Protein AF-A0A4U9DDG1-F1 (afdb_monomer_lite)

Secondary structure (DSSP, 8-state):
------HHHHHHHHTTTTTS-HHHHHHHHHHHT-HHHHHHHHHHHHH-TT--HHHHHHHTTTSSS-HHHHHHTT-HHHHHHHHH-HHHHHHHHHHHHH-HHHHHHHHHHHHHHHTSPP-

pLDDT: mean 91.03, std 8.21, range [47.84, 96.0]

Organism: Raoultella terrigena (NCBI:txid577)

Radius of gyration: 14.83 Å; chains: 1; bounding box: 36×36×41 Å

Foldseek 3Di:
DQDDDDLVLLLVLCLVVLPPDPVLSVLLLVQLLVLVLLLVLLVVCVVCVVDAAPRQLVVCVPPPGDNSSSRCSNPNVVSVVCNVCVVSSNSSNSCCVRPVPSNVVSSVVSVVVVPDDDD

Structure (mmCIF, N/CA/C/O backbone):
data_AF-A0A4U9DDG1-F1
#
_entry.id   AF-A0A4U9DDG1-F1
#
loop_
_atom_site.group_PDB
_atom_site.id
_atom_site.type_symbol
_atom_site.label_atom_id
_atom_site.label_alt_id
_atom_site.label_comp_id
_atom_site.label_asym_id
_atom_site.label_entity_id
_atom_site.label_seq_id
_atom_site.pdbx_PDB_ins_code
_atom_site.Cartn_x
_atom_site.Cartn_y
_atom_site.Cartn_z
_atom_site.occupancy
_atom_site.B_iso_or_equiv
_atom_site.auth_seq_id
_atom_site.auth_comp_id
_atom_site.auth_asym_id
_atom_site.auth_atom_id
_atom_site.pdbx_PDB_model_num
ATOM 1 N N . MET A 1 1 ? 20.341 11.044 -10.210 1.00 48.69 1 MET A N 1
ATOM 2 C CA . MET A 1 1 ? 20.148 9.864 -11.077 1.00 48.69 1 MET A CA 1
ATOM 3 C C . MET A 1 1 ? 18.718 9.416 -10.855 1.00 48.69 1 MET A C 1
ATOM 5 O O . MET A 1 1 ? 18.370 9.194 -9.706 1.00 48.69 1 MET A O 1
ATOM 9 N N . THR A 1 2 ? 17.871 9.405 -11.880 1.00 59.38 2 THR A N 1
ATOM 10 C CA . THR A 1 2 ? 16.509 8.865 -11.772 1.00 59.38 2 THR A CA 1
ATOM 11 C C . THR A 1 2 ? 16.607 7.345 -11.741 1.00 59.38 2 THR A C 1
ATOM 13 O O . THR A 1 2 ? 17.048 6.734 -12.715 1.00 59.38 2 THR A O 1
ATOM 16 N N . THR A 1 3 ? 16.275 6.735 -10.602 1.00 79.00 3 THR A N 1
ATOM 17 C CA . THR A 1 3 ? 16.199 5.275 -10.487 1.00 79.00 3 THR A CA 1
ATOM 18 C C . THR A 1 3 ? 15.191 4.771 -11.513 1.00 79.00 3 THR A C 1
A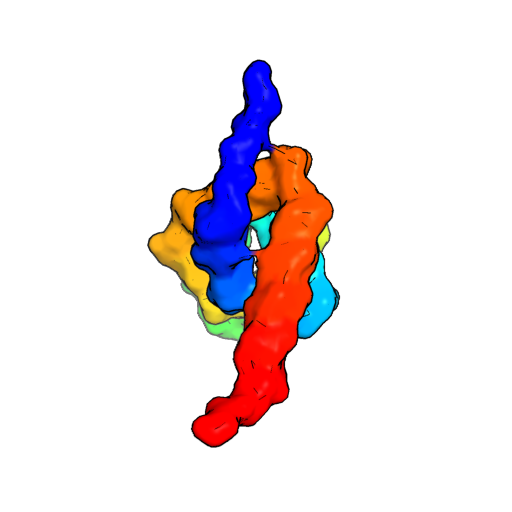TOM 20 O O . THR A 1 3 ? 14.052 5.223 -11.527 1.00 79.00 3 THR A O 1
ATOM 23 N N . THR A 1 4 ? 15.638 3.896 -12.414 1.00 90.12 4 THR A N 1
ATOM 24 C CA . THR A 1 4 ? 14.780 3.267 -13.422 1.00 90.12 4 THR A CA 1
ATOM 25 C C . THR A 1 4 ? 14.691 1.780 -13.111 1.00 90.12 4 THR A C 1
ATOM 27 O O . THR A 1 4 ? 15.693 1.066 -13.151 1.00 90.12 4 THR A O 1
ATOM 30 N N . TYR A 1 5 ? 13.493 1.326 -12.780 1.00 93.94 5 TYR A N 1
ATOM 31 C CA . TYR A 1 5 ? 13.129 -0.050 -12.508 1.00 93.94 5 TYR A CA 1
ATOM 32 C C . TYR A 1 5 ? 12.799 -0.791 -13.798 1.00 93.94 5 TYR A C 1
ATOM 34 O O . TYR A 1 5 ? 12.207 -0.258 -14.741 1.00 93.94 5 TYR A O 1
ATOM 42 N N . THR A 1 6 ? 13.178 -2.063 -13.834 1.00 94.88 6 THR A N 1
ATOM 43 C CA . THR A 1 6 ? 12.835 -2.948 -14.943 1.00 94.88 6 THR A CA 1
ATOM 44 C C . THR A 1 6 ? 11.365 -3.343 -14.885 1.00 94.88 6 THR A C 1
ATOM 46 O O . THR A 1 6 ? 10.763 -3.447 -13.816 1.00 94.88 6 THR A O 1
ATOM 49 N N . ARG A 1 7 ? 10.801 -3.673 -16.049 1.00 93.50 7 ARG A N 1
ATOM 50 C CA . ARG A 1 7 ? 9.427 -4.175 -16.160 1.00 93.50 7 ARG A CA 1
ATOM 51 C C . ARG A 1 7 ? 9.139 -5.344 -15.214 1.00 93.50 7 ARG A C 1
ATOM 53 O O . ARG A 1 7 ? 8.090 -5.365 -14.592 1.00 93.50 7 ARG A O 1
ATOM 60 N N . ALA A 1 8 ? 10.069 -6.293 -15.096 1.00 93.31 8 ALA A N 1
ATOM 61 C CA . ALA A 1 8 ? 9.898 -7.467 -14.244 1.00 93.31 8 ALA A CA 1
ATOM 62 C C . ALA A 1 8 ? 9.833 -7.105 -12.750 1.00 93.31 8 ALA A C 1
ATOM 64 O O . ALA A 1 8 ? 9.051 -7.704 -12.017 1.00 93.31 8 ALA A O 1
ATOM 65 N N . GLN A 1 9 ? 10.611 -6.108 -12.308 1.00 94.44 9 GLN A N 1
ATOM 66 C CA . GLN A 1 9 ? 10.550 -5.606 -10.930 1.00 94.44 9 GLN A CA 1
ATOM 67 C C . GLN A 1 9 ? 9.200 -4.953 -10.645 1.00 94.44 9 GLN A C 1
ATOM 69 O O . GLN A 1 9 ? 8.550 -5.289 -9.659 1.00 94.44 9 GLN A O 1
ATOM 74 N N . ILE A 1 10 ? 8.746 -4.082 -11.550 1.00 96.00 10 ILE A N 1
ATOM 75 C CA . ILE A 1 10 ? 7.440 -3.436 -11.425 1.00 96.00 10 ILE A CA 1
ATOM 76 C C . ILE A 1 10 ? 6.325 -4.491 -11.443 1.00 96.00 10 ILE A C 1
ATOM 78 O O . ILE A 1 10 ? 5.482 -4.496 -10.554 1.00 96.00 10 ILE A O 1
ATOM 82 N N . ASP A 1 11 ? 6.345 -5.441 -12.382 1.00 94.88 11 ASP A N 1
ATOM 83 C CA . ASP A 1 11 ? 5.362 -6.529 -12.442 1.00 94.88 11 ASP A CA 1
ATOM 84 C C . ASP A 1 11 ? 5.313 -7.314 -11.113 1.00 94.88 11 ASP A C 1
ATOM 86 O O . ASP A 1 11 ? 4.226 -7.613 -10.620 1.00 94.88 11 ASP A O 1
ATOM 90 N N . GLN A 1 12 ? 6.465 -7.592 -10.491 1.00 94.56 12 GLN A N 1
ATOM 91 C CA . GLN A 1 12 ? 6.541 -8.289 -9.204 1.00 94.56 12 GLN A CA 1
ATOM 92 C C . GLN A 1 12 ? 5.930 -7.482 -8.051 1.00 94.56 12 GLN A C 1
ATOM 94 O O . GLN A 1 12 ? 5.223 -8.050 -7.218 1.00 94.56 12 GLN A O 1
ATOM 99 N N . TRP A 1 13 ? 6.189 -6.175 -7.978 1.00 94.88 13 TRP A N 1
ATOM 100 C CA . TRP A 1 13 ? 5.646 -5.329 -6.910 1.00 94.88 13 TRP A CA 1
ATOM 101 C C . TRP A 1 13 ? 4.161 -5.045 -7.088 1.00 94.88 13 TRP A C 1
ATOM 103 O O . TRP A 1 13 ? 3.426 -4.944 -6.111 1.00 94.88 13 TRP A O 1
ATOM 113 N N . VAL A 1 14 ? 3.697 -4.959 -8.327 1.00 94.81 14 VAL A N 1
ATOM 114 C CA . VAL A 1 14 ? 2.298 -4.671 -8.629 1.00 94.81 14 VAL A CA 1
ATOM 115 C C . VAL A 1 14 ? 1.431 -5.934 -8.539 1.00 94.81 14 VAL A C 1
ATOM 117 O O . VAL A 1 14 ? 0.243 -5.833 -8.244 1.00 94.81 14 VAL A O 1
ATOM 120 N N . ALA A 1 15 ? 1.999 -7.132 -8.718 1.00 93.56 15 ALA A N 1
ATOM 121 C CA . ALA A 1 15 ? 1.272 -8.408 -8.699 1.00 93.56 15 ALA A CA 1
ATOM 122 C C . ALA A 1 15 ? 0.270 -8.600 -7.542 1.00 93.56 15 ALA A C 1
ATOM 124 O O . ALA A 1 15 ? -0.867 -8.980 -7.837 1.00 93.56 15 ALA A O 1
ATOM 125 N N . PRO A 1 16 ? 0.599 -8.309 -6.267 1.00 91.88 16 PRO A N 1
ATOM 126 C CA . PRO A 1 16 ? -0.330 -8.518 -5.153 1.00 91.88 16 PRO A CA 1
ATOM 127 C C . PRO A 1 16 ? -1.575 -7.623 -5.213 1.00 91.88 16 PRO A C 1
ATOM 129 O O . PRO A 1 16 ? -2.628 -7.992 -4.701 1.00 91.88 16 PRO A O 1
ATOM 132 N N . VAL A 1 17 ? -1.458 -6.451 -5.843 1.00 92.62 17 VAL A N 1
ATOM 133 C CA . VAL A 1 17 ? -2.496 -5.406 -5.875 1.00 92.62 17 VAL A CA 1
ATOM 134 C C . VAL A 1 17 ? -3.127 -5.246 -7.257 1.00 92.62 17 VAL A C 1
ATOM 136 O O . VAL A 1 17 ? -4.131 -4.556 -7.405 1.00 92.62 17 VAL A O 1
ATOM 139 N N . ALA A 1 18 ? -2.578 -5.905 -8.280 1.00 93.25 18 ALA A N 1
ATOM 140 C CA . ALA A 1 18 ? -3.009 -5.758 -9.664 1.00 93.25 18 ALA A CA 1
ATOM 141 C C . ALA A 1 18 ? -4.484 -6.113 -9.864 1.00 93.25 18 ALA A C 1
ATOM 143 O O . ALA A 1 18 ? -5.149 -5.500 -10.689 1.00 93.25 18 ALA A O 1
ATOM 144 N N . LEU A 1 19 ? -5.012 -7.080 -9.112 1.00 92.31 19 LEU A N 1
ATOM 145 C CA . LEU A 1 19 ? -6.404 -7.523 -9.229 1.00 92.31 19 LEU A CA 1
ATOM 146 C C . LEU A 1 19 ? -7.380 -6.716 -8.366 1.00 92.31 19 LEU A C 1
ATOM 148 O O . LEU A 1 19 ? -8.579 -6.986 -8.391 1.00 92.31 19 LEU A O 1
ATOM 152 N N . TYR A 1 20 ? -6.896 -5.729 -7.610 1.00 92.31 20 TYR A N 1
ATOM 153 C CA . TYR A 1 20 ? -7.773 -4.868 -6.830 1.00 92.31 20 TYR A CA 1
ATOM 154 C C . TYR A 1 20 ? -8.570 -3.923 -7.731 1.00 92.31 20 TYR A C 1
ATOM 156 O O . TYR A 1 20 ? -8.075 -3.529 -8.790 1.00 92.31 20 TYR A O 1
ATOM 164 N N . PRO A 1 21 ? -9.786 -3.528 -7.315 1.00 91.69 21 PRO A N 1
ATOM 165 C CA . PRO A 1 21 ? -10.544 -2.467 -7.970 1.00 91.69 21 PRO A CA 1
ATOM 166 C C . PRO A 1 21 ? -9.726 -1.175 -8.104 1.00 91.69 21 PRO A C 1
ATOM 168 O O . PRO A 1 21 ? -8.896 -0.880 -7.246 1.00 91.69 21 PRO A O 1
ATOM 171 N N . ASP A 1 22 ? -9.977 -0.383 -9.149 1.00 90.25 22 ASP A N 1
ATOM 172 C CA . ASP A 1 22 ? -9.197 0.831 -9.448 1.00 90.25 22 ASP A CA 1
ATOM 173 C C . ASP A 1 22 ? -9.134 1.819 -8.283 1.00 90.25 22 ASP A C 1
ATOM 175 O O . ASP A 1 22 ? -8.071 2.353 -7.980 1.00 90.25 22 ASP A O 1
ATOM 179 N N . ASN A 1 23 ? -10.252 2.011 -7.581 1.00 89.88 23 ASN A N 1
ATOM 180 C CA . ASN A 1 23 ? -10.312 2.894 -6.420 1.00 89.88 23 ASN A CA 1
ATOM 181 C C . ASN A 1 23 ? -9.390 2.427 -5.281 1.00 89.88 23 ASN A C 1
ATOM 183 O O . ASN A 1 23 ? -8.701 3.254 -4.688 1.00 89.88 23 ASN A O 1
ATOM 187 N N . LEU A 1 24 ? -9.358 1.123 -4.986 1.00 91.88 24 LEU A N 1
ATOM 188 C CA . LEU A 1 24 ? -8.500 0.557 -3.945 1.00 91.88 24 LEU A CA 1
ATOM 189 C C . LEU A 1 24 ? -7.035 0.560 -4.384 1.00 91.88 24 LEU A C 1
ATOM 191 O O . LEU A 1 24 ? -6.162 0.946 -3.614 1.00 91.88 24 LEU A O 1
ATOM 195 N N . LEU A 1 25 ? -6.767 0.186 -5.634 1.00 93.44 25 LEU A N 1
ATOM 196 C CA . LEU A 1 25 ? -5.425 0.207 -6.204 1.00 93.44 25 LEU A CA 1
ATOM 197 C C . LEU A 1 25 ? -4.802 1.604 -6.116 1.00 93.44 25 LEU A C 1
ATOM 199 O O . LEU A 1 25 ? -3.680 1.735 -5.632 1.00 93.44 25 LEU A O 1
ATOM 203 N N . SER A 1 26 ? -5.520 2.648 -6.541 1.00 93.00 26 SER A N 1
ATOM 204 C CA . SER A 1 26 ? -5.020 4.022 -6.451 1.00 93.00 26 SER A CA 1
ATOM 205 C C . SER A 1 26 ? -4.706 4.420 -5.009 1.00 93.00 26 SER A C 1
ATOM 207 O O . SER A 1 26 ? -3.674 5.041 -4.771 1.00 93.00 26 SER A O 1
ATOM 209 N N . GLN A 1 27 ? -5.538 4.024 -4.041 1.00 93.75 27 GLN A N 1
ATOM 210 C CA . GLN A 1 27 ? -5.266 4.283 -2.624 1.00 93.75 27 GLN A CA 1
ATOM 211 C C . GLN A 1 27 ? -4.006 3.564 -2.141 1.00 93.75 27 GLN A C 1
ATOM 213 O O . GLN A 1 27 ? -3.215 4.168 -1.425 1.00 93.75 27 GLN A O 1
ATOM 218 N N . VAL A 1 28 ? -3.780 2.312 -2.550 1.00 94.56 28 VAL A N 1
ATOM 219 C CA . VAL A 1 28 ? -2.572 1.560 -2.177 1.00 94.56 28 VAL A CA 1
ATOM 220 C C . VAL A 1 28 ? -1.317 2.180 -2.777 1.00 94.56 28 VAL A C 1
ATOM 222 O O . VAL A 1 28 ? -0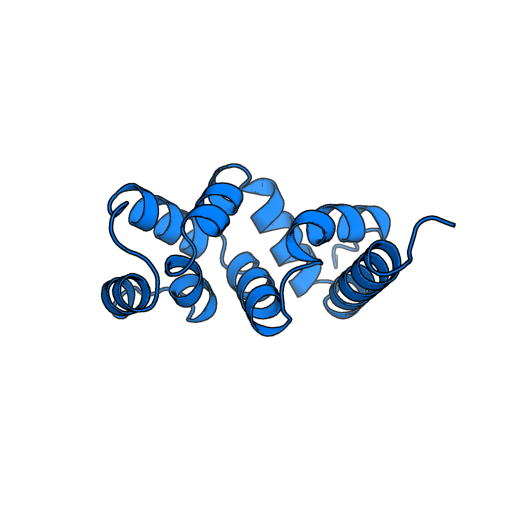.345 2.387 -2.055 1.00 94.56 28 VAL A O 1
ATOM 225 N N . LEU A 1 29 ? -1.342 2.521 -4.068 1.00 94.69 29 LEU A N 1
ATOM 226 C CA . LEU A 1 29 ? -0.215 3.170 -4.741 1.00 94.69 29 LEU A CA 1
ATOM 227 C C . LEU A 1 29 ? 0.118 4.508 -4.074 1.00 94.69 29 LEU A C 1
ATOM 229 O O . LEU A 1 29 ? 1.262 4.735 -3.693 1.00 94.69 29 LEU A O 1
ATOM 233 N N . MET A 1 30 ? -0.885 5.352 -3.831 1.00 94.12 30 MET A N 1
ATOM 234 C CA . MET A 1 30 ? -0.688 6.622 -3.131 1.00 94.12 30 MET A CA 1
ATOM 235 C C . MET A 1 30 ? -0.178 6.416 -1.701 1.00 94.12 30 MET A C 1
ATOM 237 O O . MET A 1 30 ? 0.802 7.041 -1.308 1.00 94.12 30 MET A O 1
ATOM 241 N N . ALA A 1 31 ? -0.774 5.502 -0.931 1.00 94.88 31 ALA A N 1
ATOM 242 C CA . ALA A 1 31 ? -0.338 5.194 0.429 1.00 94.88 31 ALA A CA 1
ATOM 243 C C . ALA A 1 31 ? 1.105 4.675 0.481 1.00 94.88 31 ALA A C 1
ATOM 245 O O . ALA A 1 31 ? 1.841 5.023 1.401 1.00 94.88 31 ALA A O 1
ATOM 246 N N . SER A 1 32 ? 1.531 3.897 -0.519 1.00 94.88 32 SER A N 1
ATOM 247 C CA . SER A 1 32 ? 2.892 3.358 -0.599 1.00 94.88 32 SER A CA 1
ATOM 248 C C . SER A 1 32 ? 3.970 4.439 -0.733 1.00 94.88 32 SER A C 1
ATOM 250 O O . SER A 1 32 ? 5.087 4.244 -0.267 1.00 94.88 32 SER A O 1
ATOM 252 N N . THR A 1 33 ? 3.618 5.629 -1.239 1.00 94.56 33 THR A N 1
ATOM 253 C CA . THR A 1 33 ? 4.513 6.805 -1.250 1.00 94.56 33 THR A CA 1
ATOM 254 C C . THR A 1 33 ? 4.714 7.444 0.132 1.00 94.56 33 THR A C 1
ATOM 256 O O . THR A 1 33 ? 5.572 8.310 0.299 1.00 94.56 33 THR A O 1
ATOM 259 N N . TYR A 1 34 ? 3.963 6.998 1.146 1.00 94.81 34 TYR A N 1
ATOM 260 C CA . TYR A 1 34 ? 4.047 7.461 2.531 1.00 94.81 34 TYR A CA 1
ATOM 261 C C . TYR A 1 34 ? 4.327 6.295 3.496 1.00 94.81 34 TYR A C 1
ATOM 263 O O . TYR A 1 34 ? 3.517 6.030 4.392 1.00 94.81 34 TYR A O 1
ATOM 271 N N . PRO A 1 35 ? 5.478 5.605 3.383 1.00 91.69 35 PRO A N 1
ATOM 272 C CA . PRO A 1 35 ? 5.765 4.406 4.174 1.00 91.69 35 PRO A CA 1
ATOM 273 C C . PRO A 1 35 ? 5.704 4.660 5.690 1.00 91.69 35 PRO A C 1
ATOM 275 O O . PRO A 1 35 ? 5.210 3.821 6.438 1.00 91.69 35 PRO A O 1
ATOM 278 N N . GLY A 1 36 ? 6.103 5.852 6.155 1.00 92.12 36 GLY A N 1
ATOM 279 C CA . GLY A 1 36 ? 5.977 6.237 7.566 1.00 92.12 36 GLY A CA 1
ATOM 280 C C . GLY A 1 36 ? 4.526 6.289 8.063 1.00 92.12 36 GLY A C 1
ATOM 281 O O . GLY A 1 36 ? 4.231 5.801 9.153 1.00 92.12 36 GLY A O 1
ATOM 282 N N . ASN A 1 37 ? 3.606 6.812 7.246 1.00 94.75 37 ASN A N 1
ATOM 283 C CA . ASN A 1 37 ? 2.178 6.830 7.571 1.00 94.75 37 ASN A CA 1
ATOM 284 C C . ASN A 1 37 ? 1.598 5.410 7.549 1.00 94.75 37 ASN A C 1
ATOM 286 O O . ASN A 1 37 ? 0.795 5.068 8.413 1.00 94.75 37 ASN A O 1
ATOM 290 N N . VAL A 1 38 ? 2.017 4.574 6.590 1.00 94.69 38 VAL A N 1
ATOM 291 C CA . VAL A 1 38 ? 1.588 3.169 6.505 1.00 94.69 38 VAL A CA 1
ATOM 292 C C . VAL A 1 38 ? 1.980 2.413 7.771 1.00 94.69 38 VAL A C 1
ATOM 294 O O . VAL A 1 38 ? 1.123 1.770 8.363 1.00 94.69 38 VAL A O 1
ATOM 297 N N . ILE A 1 39 ? 3.221 2.543 8.250 1.00 92.81 39 ILE A N 1
ATOM 298 C CA . ILE A 1 39 ? 3.671 1.892 9.494 1.00 92.81 39 ILE A CA 1
ATOM 299 C C . ILE A 1 39 ? 2.795 2.306 10.686 1.00 92.81 39 ILE A C 1
ATOM 301 O O . ILE A 1 39 ? 2.373 1.458 11.472 1.00 92.81 39 ILE A O 1
ATOM 305 N N . GLN A 1 40 ? 2.477 3.598 10.808 1.00 94.31 40 GLN A N 1
ATOM 306 C CA . GLN A 1 40 ? 1.595 4.087 11.872 1.00 94.31 40 GLN A CA 1
ATOM 307 C C . GLN A 1 40 ? 0.169 3.534 11.748 1.00 94.31 40 GLN A C 1
ATOM 309 O O . GLN A 1 40 ? -0.424 3.146 12.754 1.00 94.31 40 GLN A O 1
ATOM 314 N N . ALA A 1 41 ? -0.371 3.458 10.531 1.00 94.62 41 ALA A N 1
ATOM 315 C CA . ALA A 1 41 ? -1.688 2.886 10.272 1.00 94.62 41 ALA A CA 1
ATOM 316 C C . ALA A 1 41 ? -1.738 1.377 10.561 1.00 94.62 41 ALA A C 1
ATOM 318 O O . ALA A 1 41 ? -2.725 0.898 11.116 1.00 94.62 41 ALA A O 1
ATOM 319 N N . VAL A 1 42 ? -0.670 0.636 10.246 1.00 93.69 42 VAL A N 1
ATOM 320 C CA . VAL A 1 42 ? -0.522 -0.787 10.591 1.00 93.69 42 VAL A CA 1
ATOM 321 C C . VAL A 1 42 ? -0.553 -0.974 12.101 1.00 93.69 42 VAL A C 1
ATOM 323 O O . VAL A 1 42 ? -1.355 -1.766 12.590 1.00 93.69 42 VAL A O 1
ATOM 326 N N . GLN A 1 43 ? 0.268 -0.220 12.837 1.00 93.50 43 GLN A N 1
ATOM 327 C CA . GLN A 1 43 ? 0.295 -0.286 14.298 1.00 93.50 43 GLN A CA 1
ATOM 328 C C . GLN A 1 43 ? -1.087 0.028 14.881 1.00 93.50 43 GLN A C 1
ATOM 330 O O . GLN A 1 43 ? -1.616 -0.733 15.685 1.00 93.50 43 GLN A O 1
ATOM 335 N N . TRP A 1 44 ? -1.719 1.102 14.404 1.00 94.75 44 TRP A N 1
ATOM 336 C CA . TRP A 1 44 ? -3.065 1.468 14.828 1.00 94.75 44 TRP A CA 1
ATOM 337 C C . TRP A 1 44 ? -4.083 0.353 14.547 1.00 94.75 44 TRP A C 1
ATOM 339 O O . TRP A 1 44 ? -4.900 0.044 15.412 1.00 94.75 44 TRP A O 1
ATOM 349 N N . SER A 1 45 ? -4.023 -0.286 13.376 1.00 93.31 45 SER A N 1
ATOM 350 C CA . SER A 1 45 ? -4.922 -1.386 13.014 1.00 93.31 45 SER A CA 1
ATOM 351 C C . SER A 1 45 ? -4.707 -2.628 13.884 1.00 93.31 45 SER A C 1
ATOM 353 O O . SER A 1 45 ? -5.673 -3.339 14.155 1.00 93.31 45 SER A O 1
ATOM 355 N N . GLN A 1 46 ? -3.473 -2.895 14.321 1.00 90.88 46 GLN A N 1
ATOM 356 C CA . GLN A 1 46 ? -3.158 -3.992 15.243 1.00 90.88 46 GLN A CA 1
ATOM 357 C C . GLN A 1 46 ? -3.669 -3.710 16.660 1.00 90.88 46 GLN A C 1
ATOM 359 O O . GLN A 1 46 ? -4.205 -4.610 17.304 1.00 90.88 46 GLN A O 1
ATOM 364 N N . ASP A 1 47 ? -3.561 -2.461 17.117 1.00 93.56 47 ASP A N 1
ATOM 365 C CA . ASP A 1 47 ? -4.064 -2.026 18.425 1.00 93.56 47 ASP A CA 1
ATOM 366 C C . ASP A 1 47 ? -5.604 -1.939 18.462 1.00 93.56 47 ASP A C 1
ATOM 368 O O . ASP A 1 47 ? -6.212 -1.983 19.532 1.00 93.56 47 ASP A O 1
ATOM 372 N N . ASN A 1 48 ? -6.251 -1.844 17.294 1.00 92.56 48 ASN A N 1
ATOM 373 C CA . ASN A 1 48 ? -7.700 -1.699 17.140 1.00 92.56 48 ASN A CA 1
ATOM 374 C C . ASN A 1 48 ? -8.310 -2.814 16.260 1.00 92.56 48 ASN A C 1
ATOM 376 O O . ASN A 1 48 ? -8.962 -2.516 15.259 1.00 92.56 48 ASN A O 1
ATOM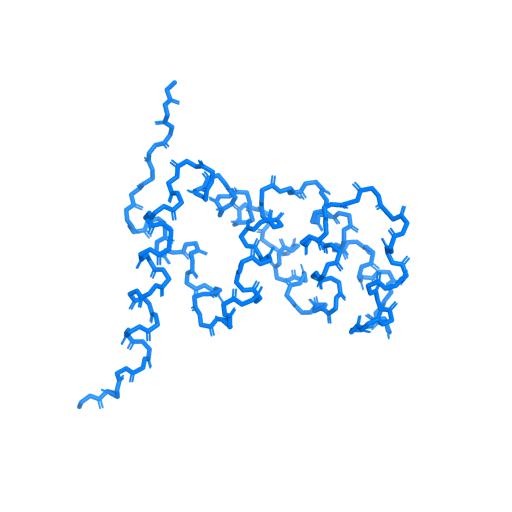 380 N N . PRO A 1 49 ? -8.180 -4.104 16.626 1.00 86.50 49 PRO A N 1
ATOM 381 C CA . PRO A 1 49 ? -8.576 -5.228 15.767 1.00 86.50 49 PRO A CA 1
ATOM 382 C C . PRO A 1 49 ? -10.091 -5.312 15.500 1.00 86.50 49 PRO A C 1
ATOM 384 O O . PRO A 1 49 ? -10.531 -5.991 14.573 1.00 86.50 49 PRO A O 1
ATOM 387 N N . SER A 1 50 ? -10.908 -4.637 16.314 1.00 87.00 50 SER A N 1
ATOM 388 C CA . SER A 1 50 ? -12.360 -4.536 16.134 1.00 87.00 50 SER A CA 1
ATOM 389 C C . SER A 1 50 ? -12.791 -3.385 15.217 1.00 87.00 50 SER A C 1
ATOM 391 O O . SER A 1 50 ? -13.956 -3.346 14.821 1.00 87.00 50 SER A O 1
ATOM 393 N N . MET A 1 51 ? -11.892 -2.457 14.871 1.00 88.62 51 MET A N 1
ATOM 394 C CA . MET A 1 51 ? -12.199 -1.306 14.023 1.00 88.62 51 MET A CA 1
ATOM 395 C C . MET A 1 51 ? -11.980 -1.653 12.553 1.00 88.62 51 MET A C 1
ATOM 397 O O . MET A 1 51 ? -10.881 -2.023 12.153 1.00 88.62 51 MET A O 1
ATOM 401 N N . GLN A 1 52 ? -13.028 -1.518 11.738 1.00 86.31 52 GLN A N 1
ATOM 402 C CA . GLN A 1 52 ? -12.994 -1.792 10.297 1.00 86.31 52 GLN A CA 1
ATOM 403 C C . GLN A 1 52 ? -13.958 -0.860 9.556 1.00 86.31 52 GLN A C 1
ATOM 405 O O . GLN A 1 52 ? -14.815 -0.221 10.177 1.00 86.31 52 GLN A O 1
ATOM 410 N N . GLY A 1 53 ? -13.844 -0.800 8.227 1.00 88.19 53 GLY A N 1
ATOM 411 C CA . GLY A 1 53 ? -14.724 0.023 7.395 1.00 88.19 53 GLY A CA 1
ATOM 412 C C . GLY A 1 53 ? -14.720 1.500 7.803 1.00 88.19 53 GLY A C 1
ATOM 413 O O . GLY A 1 53 ? -13.709 2.035 8.262 1.00 88.19 53 GLY A O 1
ATOM 414 N N . ASP A 1 54 ? -15.876 2.153 7.681 1.00 90.75 54 ASP A N 1
ATOM 415 C CA . ASP A 1 54 ? -16.022 3.586 7.961 1.00 90.75 54 ASP A CA 1
ATOM 416 C C . ASP A 1 54 ? -15.669 3.956 9.408 1.00 90.75 54 ASP A C 1
ATOM 418 O O . ASP A 1 54 ? -15.108 5.024 9.648 1.00 90.75 54 ASP A O 1
ATOM 422 N N . ALA A 1 55 ? -15.942 3.075 10.377 1.00 91.06 55 ALA A N 1
ATOM 423 C CA . ALA A 1 55 ? -15.626 3.328 11.783 1.00 91.06 55 ALA A CA 1
ATOM 424 C C . ALA A 1 55 ? -14.115 3.504 12.002 1.00 91.06 55 ALA A C 1
ATOM 426 O O . ALA A 1 55 ? -13.699 4.399 12.739 1.00 91.06 55 ALA A O 1
ATOM 427 N N . ALA A 1 56 ? -13.297 2.702 11.312 1.00 92.75 56 ALA A N 1
ATOM 428 C CA . ALA A 1 56 ? -11.849 2.832 11.369 1.00 92.75 56 ALA A CA 1
ATOM 429 C C . ALA A 1 56 ? -11.377 4.154 10.753 1.00 92.75 56 ALA A C 1
ATOM 431 O O . ALA A 1 56 ? -10.603 4.884 11.370 1.00 92.75 56 ALA A O 1
ATOM 432 N N . VAL A 1 57 ? -11.899 4.504 9.573 1.00 93.38 57 VAL A N 1
ATOM 433 C CA . VAL A 1 57 ? -11.542 5.748 8.870 1.00 93.38 57 VAL A CA 1
ATOM 434 C C . VAL A 1 57 ? -11.890 6.978 9.713 1.00 93.38 57 VAL A C 1
ATOM 436 O O . VAL A 1 57 ? -11.091 7.910 9.809 1.00 93.38 57 VAL A O 1
ATOM 439 N N . GLN A 1 58 ? -13.051 6.972 10.375 1.00 93.88 58 GLN A N 1
ATOM 440 C CA . GLN A 1 58 ? -13.459 8.046 11.285 1.00 93.88 58 GLN A CA 1
ATOM 441 C C . GLN A 1 58 ? -12.543 8.142 12.510 1.00 93.88 58 GLN A C 1
ATOM 443 O O . GLN A 1 58 ? -12.154 9.243 12.901 1.00 93.88 58 GLN A O 1
ATOM 448 N N . ALA A 1 59 ? -12.142 7.008 13.090 1.00 93.44 59 ALA A N 1
ATOM 449 C CA . ALA A 1 59 ? -11.253 6.983 14.250 1.00 93.44 59 ALA A CA 1
ATOM 450 C C . ALA A 1 59 ? -9.865 7.580 13.951 1.00 93.44 59 ALA A C 1
ATOM 452 O O . ALA A 1 59 ? -9.254 8.199 14.824 1.00 93.44 59 ALA A O 1
ATOM 453 N N . VAL A 1 60 ? -9.385 7.454 12.710 1.00 94.31 60 VAL A N 1
ATOM 454 C CA . VAL A 1 60 ? -8.089 8.003 12.276 1.00 94.31 60 VAL A CA 1
ATOM 455 C C . VAL A 1 60 ? -8.202 9.341 11.544 1.00 94.31 60 VAL A C 1
ATOM 457 O O . VAL A 1 60 ? -7.199 9.874 11.066 1.00 94.31 60 VAL A O 1
ATOM 460 N N . ALA A 1 61 ? -9.396 9.937 11.474 1.00 92.25 61 ALA A N 1
ATOM 461 C CA . ALA A 1 61 ? -9.627 11.183 10.744 1.00 92.25 61 ALA A CA 1
ATOM 462 C C . ALA A 1 61 ? -8.713 12.328 11.223 1.00 92.25 61 ALA A C 1
ATOM 464 O O . ALA A 1 61 ? -8.219 13.104 10.400 1.00 92.25 61 ALA A O 1
ATOM 465 N N . GLY A 1 62 ? -8.429 12.384 12.531 1.00 93.00 62 GLY A N 1
ATOM 466 C CA . GLY A 1 62 ? -7.532 13.365 13.154 1.00 93.00 62 GLY A CA 1
ATOM 467 C C . GLY A 1 62 ? -6.033 13.067 13.028 1.00 93.00 62 GLY A C 1
ATOM 468 O O . GLY A 1 62 ? -5.223 13.902 13.419 1.00 93.00 62 GLY A O 1
ATOM 469 N N . GLN A 1 63 ? -5.642 11.908 12.490 1.00 94.00 63 GLN A N 1
ATOM 470 C CA . GLN A 1 63 ? -4.229 11.568 12.309 1.00 94.00 63 GLN A CA 1
ATOM 471 C C . GLN A 1 63 ? -3.598 12.427 11.200 1.00 94.00 63 GLN A C 1
ATOM 473 O O . GLN A 1 63 ? -4.273 12.752 10.218 1.00 94.00 63 GLN A O 1
ATOM 478 N N . PRO A 1 64 ? -2.303 12.769 11.280 1.00 94.19 64 PRO A N 1
ATOM 479 C CA . PRO A 1 64 ? -1.603 13.552 10.259 1.00 94.19 64 PRO A CA 1
ATOM 480 C C . PRO A 1 64 ? -1.206 12.711 9.028 1.00 94.19 64 PRO A C 1
ATOM 482 O O . PRO A 1 64 ? -0.179 12.960 8.403 1.00 94.19 64 PRO A O 1
ATOM 485 N N . TRP A 1 65 ? -1.993 11.690 8.687 1.00 94.31 65 TRP A N 1
ATOM 486 C CA . TRP A 1 65 ? -1.731 10.801 7.557 1.00 94.31 65 TRP A CA 1
ATOM 487 C C . TRP A 1 65 ? -2.370 11.317 6.271 1.00 94.31 65 TRP A C 1
ATOM 489 O O . TRP A 1 65 ? -3.392 12.011 6.300 1.00 94.31 65 TRP A O 1
ATOM 499 N N . ASP A 1 66 ? -1.806 10.901 5.141 1.00 93.75 66 ASP A N 1
ATOM 500 C CA . ASP A 1 66 ? -2.421 11.107 3.832 1.00 93.75 66 ASP A CA 1
ATOM 501 C C . ASP A 1 66 ? -3.824 10.456 3.771 1.00 93.75 66 ASP A C 1
ATOM 503 O O . ASP A 1 66 ? -4.014 9.369 4.338 1.00 93.75 66 ASP A O 1
ATOM 507 N N . PRO A 1 67 ? -4.818 11.066 3.092 1.00 92.44 67 PRO A N 1
ATOM 508 C CA . PRO A 1 67 ? -6.155 10.487 2.945 1.00 92.44 67 PRO A CA 1
ATOM 509 C C . PRO A 1 67 ? -6.162 9.061 2.386 1.00 92.44 67 PRO A C 1
ATOM 511 O O . PRO A 1 67 ? -7.016 8.257 2.771 1.00 92.44 67 PRO A O 1
ATOM 514 N N . SER A 1 68 ? -5.200 8.721 1.526 1.00 93.56 68 SER A N 1
ATOM 515 C CA . SER A 1 68 ? -5.061 7.373 0.972 1.00 93.56 68 SER A CA 1
ATOM 516 C C . SER A 1 68 ? -4.745 6.368 2.077 1.00 93.56 68 SER A C 1
ATOM 518 O O . SER A 1 68 ? -5.420 5.352 2.187 1.00 93.56 68 SER A O 1
ATOM 520 N N . VAL A 1 69 ? -3.810 6.699 2.975 1.00 95.06 69 VAL A N 1
ATOM 521 C CA . VAL A 1 69 ? -3.440 5.852 4.123 1.00 95.06 69 VAL A CA 1
ATOM 522 C C . VAL A 1 69 ? -4.590 5.734 5.121 1.00 95.0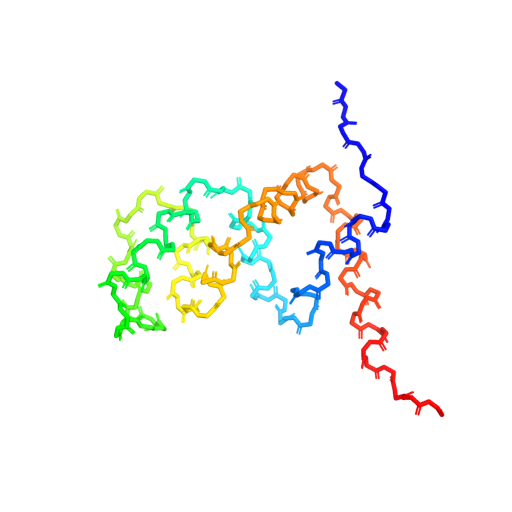6 69 VAL A C 1
ATOM 524 O O . VAL A 1 69 ? -4.879 4.638 5.598 1.00 95.06 69 VAL A O 1
ATOM 527 N N . LYS A 1 70 ? -5.299 6.837 5.401 1.00 94.56 70 LYS A N 1
ATOM 528 C CA . LYS A 1 70 ? -6.505 6.803 6.248 1.00 94.56 70 LYS A CA 1
ATOM 529 C C . LYS A 1 70 ? -7.573 5.883 5.669 1.00 94.56 70 LYS A C 1
ATOM 531 O O . LYS A 1 70 ? -8.238 5.185 6.414 1.00 94.56 70 LYS A O 1
ATOM 536 N N . SER A 1 71 ? -7.731 5.848 4.353 1.00 93.38 71 SER A N 1
ATOM 537 C CA . SER A 1 71 ? -8.715 4.963 3.724 1.00 93.38 71 SER A CA 1
ATOM 538 C C . SER A 1 71 ? -8.325 3.486 3.861 1.00 93.38 71 SER A C 1
ATOM 540 O O . SER A 1 71 ? -9.197 2.632 4.010 1.00 93.38 71 SER A O 1
ATOM 542 N N . LEU A 1 72 ? -7.023 3.175 3.911 1.00 93.12 72 LEU A N 1
ATOM 543 C CA . LEU A 1 72 ? -6.547 1.801 4.075 1.00 93.12 72 LEU A CA 1
ATOM 544 C C . LEU A 1 72 ? -6.879 1.184 5.438 1.00 93.12 72 LEU A C 1
ATOM 546 O O . LEU A 1 72 ? -6.962 -0.040 5.514 1.00 93.12 72 LEU A O 1
ATOM 550 N N . VAL A 1 73 ? -7.146 1.972 6.490 1.00 93.19 73 VAL A N 1
ATOM 551 C CA . VAL A 1 73 ? -7.562 1.395 7.787 1.00 93.19 73 VAL A CA 1
ATOM 552 C C . VAL A 1 73 ? -8.932 0.726 7.747 1.00 93.19 73 VAL A C 1
ATOM 554 O O . VAL A 1 73 ? -9.247 -0.083 8.615 1.00 93.19 73 VAL A O 1
ATOM 557 N N . ALA A 1 74 ? -9.729 0.995 6.710 1.00 91.94 74 ALA A N 1
ATOM 558 C CA . ALA A 1 74 ? -10.940 0.231 6.440 1.00 91.94 74 ALA A CA 1
ATOM 559 C C . ALA A 1 74 ? -10.643 -1.238 6.074 1.00 91.94 74 ALA A C 1
ATOM 561 O O . ALA A 1 74 ? -11.539 -2.077 6.181 1.00 91.94 74 ALA A O 1
ATOM 562 N N . PHE A 1 75 ? -9.405 -1.545 5.661 1.00 91.56 75 PHE A N 1
ATOM 563 C CA . PHE A 1 75 ? -8.949 -2.834 5.141 1.00 91.56 75 PHE A CA 1
ATOM 564 C C . PHE A 1 75 ? -7.791 -3.397 5.994 1.00 91.56 75 PHE A C 1
ATOM 566 O O . PHE A 1 75 ? -6.638 -3.411 5.553 1.00 91.56 75 PHE A O 1
ATOM 573 N N . PRO A 1 76 ? -8.064 -3.912 7.206 1.00 88.88 76 PRO A N 1
ATOM 574 C CA . PRO A 1 76 ? -7.023 -4.371 8.134 1.00 88.88 76 PRO A CA 1
ATOM 575 C C . PRO A 1 76 ? -6.137 -5.483 7.555 1.00 88.88 76 PRO A C 1
ATOM 577 O O . PRO A 1 76 ? -4.932 -5.490 7.781 1.00 88.88 76 PRO A O 1
ATOM 580 N N . THR A 1 77 ? -6.692 -6.397 6.750 1.00 88.69 77 THR A N 1
ATOM 581 C CA . THR A 1 77 ? -5.914 -7.457 6.081 1.00 88.69 77 THR A CA 1
ATOM 582 C C . THR A 1 77 ? -4.902 -6.895 5.084 1.00 88.69 77 THR A C 1
ATOM 584 O O . THR A 1 77 ? -3.788 -7.401 4.980 1.00 88.69 77 THR A O 1
ATOM 587 N N . LEU A 1 78 ? -5.273 -5.836 4.360 1.00 90.25 78 LEU A N 1
ATOM 588 C CA . LEU A 1 78 ? -4.375 -5.168 3.426 1.00 90.25 78 LEU A CA 1
ATOM 589 C C . LEU A 1 78 ? -3.264 -4.446 4.185 1.00 90.25 78 LEU A C 1
ATOM 591 O O . LEU A 1 78 ? -2.101 -4.633 3.853 1.00 90.25 78 LEU A O 1
ATOM 595 N N . LEU A 1 79 ? -3.600 -3.689 5.234 1.00 91.31 79 LEU A N 1
ATOM 596 C CA . LEU A 1 79 ? -2.591 -3.062 6.089 1.00 91.31 79 LEU A CA 1
ATOM 597 C C . LEU A 1 79 ? -1.639 -4.091 6.699 1.00 91.31 79 LEU A C 1
ATOM 599 O O . LEU A 1 79 ? -0.433 -3.877 6.661 1.00 91.31 79 LEU A O 1
ATOM 603 N N . ALA A 1 80 ? -2.145 -5.222 7.193 1.00 90.75 80 ALA A N 1
ATOM 604 C CA . ALA A 1 80 ? -1.302 -6.296 7.706 1.00 90.75 80 ALA A CA 1
ATOM 605 C C . ALA A 1 80 ? -0.281 -6.767 6.656 1.00 90.75 80 ALA A C 1
ATOM 607 O O . ALA A 1 80 ? 0.906 -6.812 6.960 1.00 90.75 80 ALA A O 1
ATOM 608 N N . LEU A 1 81 ? -0.706 -6.988 5.404 1.00 90.62 81 LEU A N 1
ATOM 609 C CA . LEU A 1 81 ? 0.201 -7.315 4.296 1.00 90.62 81 LEU A CA 1
ATOM 610 C C . LEU A 1 81 ? 1.264 -6.224 4.070 1.00 90.62 81 LEU A C 1
ATOM 612 O O . LEU A 1 81 ? 2.439 -6.538 3.878 1.00 90.62 81 LEU A O 1
ATOM 616 N N . MET A 1 82 ? 0.871 -4.945 4.109 1.00 91.00 82 MET A N 1
ATOM 617 C CA . MET A 1 82 ? 1.816 -3.825 3.987 1.00 91.00 82 MET A CA 1
ATOM 618 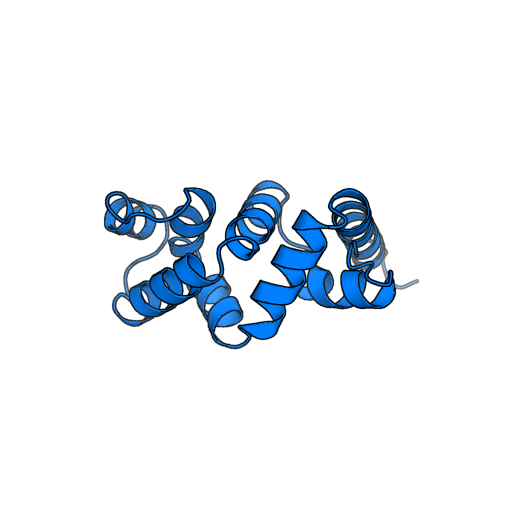C C . MET A 1 82 ? 2.830 -3.811 5.143 1.00 91.00 82 MET A C 1
ATOM 620 O O . MET A 1 82 ? 4.006 -3.523 4.936 1.00 91.00 82 MET A O 1
ATOM 624 N N . GLY A 1 83 ? 2.379 -4.133 6.357 1.00 90.38 83 GLY A N 1
ATOM 625 C CA . GLY A 1 83 ? 3.199 -4.185 7.566 1.00 90.38 83 GLY A CA 1
ATOM 626 C C . GLY A 1 83 ? 4.147 -5.380 7.630 1.00 90.38 83 GLY A C 1
ATOM 627 O O . GLY A 1 83 ? 5.248 -5.258 8.160 1.00 90.38 83 GLY A O 1
ATOM 628 N N . GLU A 1 84 ? 3.745 -6.519 7.068 1.00 92.81 84 GLU A N 1
ATOM 629 C CA . GLU A 1 84 ? 4.575 -7.724 6.961 1.00 92.81 84 GLU A CA 1
ATOM 630 C C . GLU A 1 84 ? 5.682 -7.579 5.913 1.00 92.81 84 GLU A C 1
ATOM 632 O O . GLU A 1 84 ? 6.724 -8.228 6.020 1.00 92.81 84 GLU A O 1
ATOM 637 N N . ASN A 1 85 ? 5.488 -6.710 4.915 1.00 91.38 85 ASN A N 1
ATOM 638 C CA . ASN A 1 85 ? 6.468 -6.475 3.862 1.00 91.38 85 ASN A CA 1
ATOM 639 C C . ASN A 1 85 ? 6.771 -4.978 3.637 1.00 91.38 85 ASN A C 1
ATOM 641 O O . ASN A 1 85 ? 6.451 -4.436 2.574 1.00 91.38 85 ASN A O 1
ATOM 645 N N . PRO A 1 86 ? 7.447 -4.302 4.590 1.00 90.56 86 PRO A N 1
ATOM 646 C CA . PRO A 1 86 ? 7.833 -2.899 4.436 1.00 90.56 86 PRO A CA 1
ATOM 647 C C . PRO A 1 86 ? 8.673 -2.610 3.178 1.00 90.56 86 PRO A C 1
ATOM 649 O O . PRO A 1 86 ? 8.376 -1.624 2.501 1.00 90.56 86 PRO A O 1
ATOM 652 N N . PRO A 1 87 ? 9.650 -3.460 2.781 1.00 92.62 87 PRO A N 1
ATOM 653 C CA . PRO A 1 87 ? 10.392 -3.243 1.541 1.00 92.62 87 PRO A CA 1
ATOM 654 C C . PRO A 1 87 ? 9.501 -3.246 0.298 1.00 92.62 87 PRO A C 1
ATOM 656 O O . PRO A 1 87 ? 9.781 -2.533 -0.659 1.00 92.62 87 PRO A O 1
ATOM 659 N N . TRP A 1 88 ? 8.433 -4.047 0.266 1.00 94.12 88 TRP A N 1
ATOM 660 C CA . TRP A 1 88 ? 7.491 -4.025 -0.854 1.00 94.12 88 TRP A CA 1
ATOM 661 C C . TRP A 1 88 ? 6.727 -2.701 -0.930 1.00 94.12 88 TRP A C 1
ATOM 663 O O . TRP A 1 88 ? 6.583 -2.166 -2.027 1.00 94.12 88 TRP A O 1
ATOM 673 N N . VAL A 1 89 ? 6.300 -2.150 0.212 1.00 94.62 89 VAL A N 1
ATOM 674 C CA . VAL A 1 89 ? 5.632 -0.839 0.270 1.00 94.62 89 VAL A CA 1
ATOM 675 C C . VAL A 1 89 ? 6.549 0.255 -0.269 1.00 94.62 89 VAL A C 1
ATOM 677 O O . VAL A 1 89 ? 6.134 1.029 -1.124 1.00 94.62 89 VAL A O 1
ATOM 680 N N . GLU A 1 90 ? 7.798 0.285 0.193 1.00 94.06 90 GLU A N 1
ATOM 681 C CA . GLU A 1 90 ? 8.793 1.268 -0.243 1.00 94.06 90 GLU A CA 1
ATOM 682 C C . GLU A 1 90 ? 9.076 1.151 -1.745 1.00 94.06 90 GLU A C 1
ATOM 684 O O . GLU A 1 90 ? 8.931 2.124 -2.479 1.00 94.06 90 GLU A O 1
ATOM 689 N N . ASN A 1 91 ? 9.360 -0.060 -2.235 1.00 94.56 91 ASN A N 1
ATOM 690 C CA . ASN A 1 91 ? 9.625 -0.281 -3.656 1.00 94.56 91 ASN A CA 1
ATOM 691 C C . ASN A 1 91 ? 8.425 0.070 -4.550 1.00 94.56 91 ASN A C 1
ATOM 693 O O . ASN A 1 91 ? 8.609 0.600 -5.645 1.00 94.56 91 ASN A O 1
ATOM 697 N N . LEU A 1 92 ? 7.198 -0.232 -4.112 1.00 95.06 92 LEU A N 1
ATOM 698 C CA . LEU A 1 92 ? 5.987 0.115 -4.853 1.00 95.06 92 LEU A CA 1
ATOM 699 C C . LEU A 1 92 ? 5.795 1.636 -4.918 1.00 95.06 92 LEU A C 1
ATOM 701 O O . LEU A 1 92 ? 5.485 2.163 -5.988 1.00 95.06 92 LEU A O 1
ATOM 705 N N . GLY A 1 93 ? 6.025 2.328 -3.799 1.00 95.00 93 GLY A N 1
ATOM 706 C CA . GLY A 1 93 ? 5.968 3.784 -3.717 1.00 95.00 93 GLY A CA 1
ATOM 707 C C . GLY A 1 93 ? 7.011 4.442 -4.609 1.00 95.00 93 GLY A C 1
ATOM 708 O O . GLY A 1 93 ? 6.670 5.295 -5.428 1.00 95.00 93 GLY A O 1
ATOM 709 N N . ASP A 1 94 ? 8.261 3.994 -4.527 1.00 94.75 94 ASP A N 1
ATOM 710 C CA . ASP A 1 94 ? 9.347 4.516 -5.351 1.00 94.75 94 ASP A CA 1
ATOM 711 C C . ASP A 1 94 ? 9.111 4.254 -6.842 1.00 94.75 94 ASP A C 1
ATOM 713 O O . ASP A 1 94 ? 9.313 5.145 -7.670 1.00 94.75 94 ASP A O 1
ATOM 717 N N . ALA A 1 95 ? 8.634 3.058 -7.203 1.00 95.06 95 ALA A N 1
ATOM 718 C CA . ALA A 1 95 ? 8.279 2.734 -8.580 1.00 95.06 95 ALA A CA 1
ATOM 719 C C . ALA A 1 95 ? 7.148 3.626 -9.098 1.00 95.06 95 ALA A C 1
ATOM 721 O O . ALA A 1 95 ? 7.208 4.087 -10.236 1.00 95.06 95 ALA A O 1
ATOM 722 N N . PHE A 1 96 ? 6.137 3.906 -8.273 1.00 94.81 96 PHE A N 1
ATOM 723 C CA . PHE A 1 96 ? 5.031 4.781 -8.649 1.00 94.81 96 PHE A CA 1
ATOM 724 C C . PHE A 1 96 ? 5.462 6.246 -8.782 1.00 94.81 96 PHE A C 1
ATOM 726 O O . PHE A 1 96 ? 5.010 6.931 -9.698 1.00 94.81 96 PHE A O 1
ATOM 733 N N . LEU A 1 97 ? 6.379 6.718 -7.934 1.00 93.94 97 LEU A N 1
ATOM 734 C CA . LEU A 1 97 ? 6.950 8.065 -8.029 1.00 93.94 97 LEU A CA 1
ATOM 735 C C . LEU A 1 97 ? 7.884 8.221 -9.239 1.00 93.94 97 LEU A C 1
ATOM 737 O O . LEU A 1 97 ? 7.871 9.264 -9.893 1.00 93.94 97 LEU A O 1
ATOM 741 N N . ALA A 1 98 ? 8.693 7.204 -9.544 1.00 94.62 98 ALA A N 1
ATOM 742 C CA . ALA A 1 98 ? 9.670 7.248 -10.631 1.00 94.62 98 ALA A CA 1
ATOM 743 C C . ALA A 1 98 ? 9.054 6.948 -12.008 1.00 94.62 98 ALA A C 1
ATOM 745 O O . ALA A 1 98 ? 9.394 7.600 -12.996 1.00 94.62 98 ALA A O 1
ATOM 746 N N . GLN A 1 99 ? 8.170 5.950 -12.082 1.00 95.75 99 GLN A N 1
ATOM 747 C CA . GLN A 1 99 ? 7.612 5.391 -13.318 1.00 95.75 99 GLN A CA 1
ATOM 748 C C . GLN A 1 99 ? 6.104 5.088 -13.184 1.00 95.75 99 GLN A C 1
ATOM 750 O O . GLN A 1 99 ? 5.677 3.941 -13.360 1.00 95.75 99 GLN A O 1
ATOM 755 N N . PRO A 1 100 ? 5.251 6.103 -12.941 1.00 94.44 100 PRO A N 1
ATOM 756 C CA . PRO A 1 100 ? 3.813 5.891 -12.751 1.00 94.44 100 PRO A CA 1
ATOM 757 C C . PRO A 1 100 ? 3.147 5.236 -13.969 1.00 94.44 100 PRO A C 1
ATOM 759 O O . PRO A 1 100 ? 2.262 4.398 -13.815 1.00 94.44 100 PRO A O 1
ATOM 762 N N . HIS A 1 101 ? 3.597 5.572 -15.183 1.00 94.50 101 HIS A N 1
ATOM 763 C CA . HIS A 1 101 ? 3.087 4.973 -16.418 1.00 94.50 101 HIS A CA 1
ATOM 764 C C . HIS A 1 101 ? 3.391 3.470 -16.492 1.00 94.50 101 HIS A C 1
ATOM 766 O O . HIS A 1 101 ? 2.478 2.679 -16.718 1.00 94.50 101 HIS A O 1
ATOM 772 N N . ASP A 1 102 ? 4.637 3.061 -16.230 1.00 95.69 102 ASP A N 1
ATOM 773 C CA . ASP A 1 102 ? 5.017 1.646 -16.297 1.00 95.69 102 ASP A CA 1
ATOM 774 C C . ASP A 1 102 ? 4.319 0.817 -15.211 1.00 95.69 102 ASP A C 1
ATOM 776 O O . ASP A 1 102 ? 3.926 -0.321 -15.473 1.00 95.69 102 ASP A O 1
ATOM 780 N N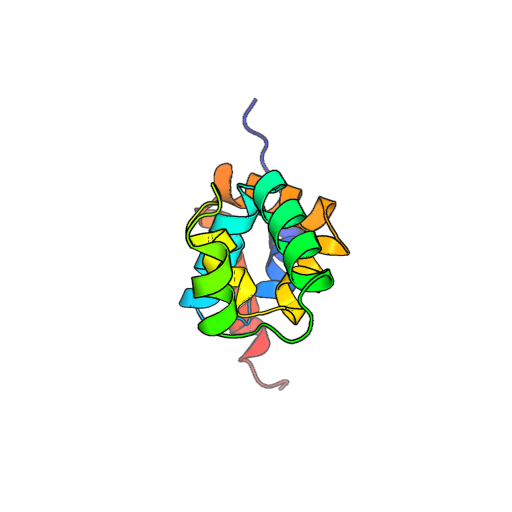 . VAL A 1 103 ? 4.109 1.398 -14.022 1.00 96.00 103 VAL A N 1
ATOM 781 C CA . VAL A 1 103 ? 3.316 0.792 -12.939 1.00 96.00 103 VAL A CA 1
ATOM 782 C C . VAL A 1 103 ? 1.886 0.525 -13.396 1.00 96.00 103 VAL A C 1
ATOM 784 O O . VAL A 1 103 ? 1.408 -0.605 -13.280 1.00 96.00 103 VAL A O 1
ATOM 787 N N . MET A 1 104 ? 1.206 1.523 -13.962 1.00 95.31 104 MET A N 1
ATOM 788 C CA . MET A 1 104 ? -0.170 1.348 -14.436 1.00 95.31 104 MET A CA 1
ATOM 789 C C . MET A 1 104 ? -0.253 0.360 -15.605 1.00 95.31 104 MET A C 1
ATOM 791 O O . MET A 1 104 ? -1.163 -0.471 -15.645 1.00 95.31 104 MET A O 1
ATOM 795 N N . ASP A 1 105 ? 0.723 0.369 -16.511 1.00 95.62 105 ASP A N 1
ATOM 796 C CA . ASP A 1 105 ? 0.786 -0.610 -17.593 1.00 95.62 105 ASP A CA 1
ATOM 797 C C . ASP A 1 105 ? 0.996 -2.036 -17.053 1.00 95.62 105 ASP A C 1
ATOM 799 O O . ASP A 1 105 ? 0.409 -2.987 -17.574 1.00 95.62 105 ASP A O 1
ATOM 803 N N . SER A 1 106 ? 1.809 -2.216 -16.005 1.00 95.88 106 SER A N 1
ATOM 804 C CA . SER A 1 106 ? 1.970 -3.497 -15.301 1.00 95.88 106 SER A CA 1
ATOM 805 C C . SER A 1 106 ? 0.659 -3.999 -14.707 1.00 95.88 106 SER A C 1
ATOM 807 O O . SER A 1 106 ? 0.295 -5.152 -14.950 1.00 95.88 106 SER A O 1
ATOM 809 N N . VAL A 1 107 ? -0.091 -3.137 -14.009 1.00 95.50 107 VAL A N 1
ATOM 810 C CA . VAL A 1 107 ? -1.422 -3.472 -13.468 1.00 95.50 107 VAL A CA 1
ATOM 811 C C . VAL A 1 107 ? -2.316 -4.031 -14.572 1.00 95.50 107 VAL A C 1
ATOM 813 O O . VAL A 1 107 ? -2.866 -5.127 -14.441 1.00 95.50 107 VAL A O 1
ATOM 816 N N . GLN A 1 108 ? -2.463 -3.288 -15.672 1.00 93.88 108 GLN A N 1
ATOM 817 C CA . GLN A 1 108 ? -3.406 -3.648 -16.730 1.00 93.88 108 GLN A CA 1
ATOM 818 C C . GLN A 1 108 ? -3.021 -4.958 -17.415 1.00 93.88 108 GLN A C 1
ATOM 820 O O . GLN A 1 108 ? -3.883 -5.794 -17.693 1.00 93.88 108 GLN A O 1
ATOM 825 N N . ARG A 1 109 ? -1.722 -5.194 -17.625 1.00 93.75 109 ARG A N 1
ATOM 826 C CA . ARG A 1 109 ? -1.237 -6.474 -18.157 1.00 93.75 109 ARG A CA 1
ATOM 827 C C . ARG A 1 109 ? -1.578 -7.640 -17.244 1.00 93.75 109 ARG A C 1
ATOM 829 O O . ARG A 1 109 ? -2.077 -8.651 -17.726 1.00 93.75 109 ARG A O 1
ATOM 836 N N . LEU A 1 110 ? -1.329 -7.506 -15.945 1.00 93.56 110 LEU A N 1
ATOM 837 C CA . LEU A 1 110 ? -1.595 -8.564 -14.972 1.00 93.56 110 LEU A CA 1
ATOM 838 C C . LEU A 1 110 ? -3.096 -8.877 -14.875 1.00 93.56 110 LEU A C 1
ATOM 840 O O . LEU A 1 110 ? -3.480 -10.047 -14.871 1.00 93.56 110 LEU A O 1
ATOM 844 N N . ARG A 1 111 ? -3.962 -7.858 -14.919 1.00 93.44 111 ARG A N 1
ATOM 845 C CA . ARG A 1 111 ? -5.422 -8.041 -15.008 1.00 93.44 111 ARG A CA 1
ATOM 846 C C . ARG A 1 111 ? -5.857 -8.741 -16.294 1.00 93.44 111 ARG A C 1
ATOM 848 O O . ARG A 1 111 ? -6.726 -9.614 -16.262 1.00 93.44 111 ARG A O 1
ATOM 855 N N . ALA A 1 112 ? -5.250 -8.393 -17.427 1.00 91.81 112 ALA A N 1
ATOM 856 C CA . ALA A 1 112 ? -5.525 -9.048 -18.704 1.00 91.81 112 ALA A CA 1
ATOM 857 C C . ALA A 1 112 ? -5.070 -10.519 -18.708 1.00 91.81 112 ALA A C 1
ATOM 859 O O . ALA A 1 112 ? -5.730 -11.369 -19.299 1.00 91.81 112 ALA A O 1
ATOM 860 N N . LEU A 1 113 ? -3.967 -10.842 -18.025 1.00 89.38 113 LEU A N 1
ATOM 861 C CA . LEU A 1 113 ? -3.502 -12.221 -17.858 1.00 89.38 113 LEU A CA 1
ATOM 862 C C . LEU A 1 113 ? -4.444 -13.035 -16.963 1.00 89.38 113 LEU A C 1
ATOM 864 O O . LEU A 1 113 ? -4.758 -14.169 -17.307 1.00 89.38 113 LEU A O 1
ATOM 868 N N . ALA A 1 114 ? -4.929 -12.456 -15.863 1.00 86.62 114 ALA A N 1
ATOM 869 C CA . ALA A 1 114 ? -5.828 -13.136 -14.930 1.00 86.62 114 ALA A CA 1
ATOM 870 C C . ALA A 1 114 ? -7.259 -13.322 -15.464 1.00 86.62 114 ALA A C 1
ATOM 872 O O . ALA A 1 114 ? -7.939 -14.270 -15.089 1.00 86.62 114 ALA A O 1
ATOM 873 N N . SER A 1 115 ? -7.725 -12.426 -16.339 1.00 81.06 115 SER A N 1
ATOM 874 C CA . SER A 1 115 ? -9.061 -12.514 -16.949 1.00 81.06 115 SER A CA 1
ATOM 875 C C . SER A 1 115 ? -9.130 -13.453 -18.158 1.00 81.06 115 SER A C 1
ATOM 877 O O . SER A 1 115 ? -10.225 -13.756 -18.633 1.00 81.06 115 SER A O 1
ATOM 879 N N . ARG A 1 116 ? -7.990 -13.957 -18.654 1.00 74.62 116 ARG A N 1
ATOM 880 C CA . ARG A 1 116 ? -7.975 -14.978 -19.706 1.00 74.62 116 ARG A CA 1
ATOM 881 C C . ARG A 1 116 ? -8.258 -16.356 -19.099 1.00 74.62 116 ARG A C 1
ATOM 883 O O . ARG A 1 116 ? -7.488 -16.797 -18.247 1.00 74.62 116 ARG A O 1
ATOM 890 N N . PRO A 1 117 ? -9.304 -17.073 -19.548 1.00 59.91 117 PRO A N 1
ATOM 891 C CA . PRO A 1 117 ? -9.474 -18.469 -19.172 1.00 59.91 117 PRO A CA 1
ATOM 892 C C . PRO A 1 117 ? -8.268 -19.271 -19.674 1.00 59.91 117 PRO A C 1
ATOM 894 O O . PRO A 1 117 ? -7.792 -19.047 -20.792 1.00 59.91 117 PRO A O 1
ATOM 897 N N . ALA A 1 118 ? -7.757 -20.177 -18.837 1.00 60.25 118 ALA A N 1
ATOM 898 C CA . ALA A 1 118 ? -6.771 -21.157 -19.273 1.00 60.25 118 ALA A CA 1
ATOM 899 C C . ALA A 1 118 ? -7.395 -21.965 -20.422 1.00 60.25 118 ALA A C 1
ATOM 901 O O . ALA A 1 118 ? -8.470 -22.540 -20.248 1.00 60.25 118 ALA A O 1
ATOM 902 N N . ALA A 1 119 ? -6.773 -21.887 -21.600 1.00 47.84 119 ALA A N 1
ATOM 903 C CA . ALA A 1 119 ? -7.218 -22.578 -22.807 1.00 47.84 119 ALA A CA 1
ATOM 904 C C . ALA A 1 119 ? -7.005 -24.091 -22.699 1.00 47.84 119 ALA A C 1
ATOM 906 O O . ALA A 1 119 ? -6.005 -24.492 -22.058 1.00 47.84 119 ALA A O 1
#

InterPro domains:
  IPR021728 Protein of unknown function DUF3300 [PF11737] (7-115)
  IPR021728 Protein of unknown function DUF3300 [PTHR40269] (3-115)

Sequence (119 aa):
MTTTYTRAQIDQWVAPVALYPDNLLSQVLMASTYPGNVIQAVQWSQDNPSMQGDAAVQAVAGQPWDPSVKSLVAFPTLLALMGENPPWVENLGDAFLAQPHDVMDSVQRLRALASRPAA